Protein AF-A0A3M2AI98-F1 (afdb_monomer_lite)

Sequence (178 aa):
MSGEGPGRIRIEGLLEGPTASFSPAADRLAEALVRAGAPADCLVCRLEGGRAAIEPAPGLFPREQFAADPAEALALALTLLLEEEGAGAPSEWFSTLRVTAWEEDRRRESLLQLSRDGIRVVARESPWSPPPPERRSLLRRYGLIALLLAVGGGAWLFQHRQEVRDLWRAVRAWWAGD

Structure (mmCIF, N/CA/C/O backbone):
data_AF-A0A3M2AI98-F1
#
_entry.id   AF-A0A3M2AI98-F1
#
loop_
_atom_site.group_PDB
_atom_site.id
_atom_site.type_symbol
_atom_site.label_atom_id
_atom_site.label_alt_id
_atom_site.label_comp_id
_atom_site.label_asym_id
_atom_site.label_entity_id
_atom_site.label_seq_id
_atom_site.pdbx_PDB_ins_code
_atom_site.Cartn_x
_atom_site.Cartn_y
_atom_site.Cartn_z
_atom_site.occupancy
_atom_site.B_iso_or_equiv
_atom_site.auth_seq_id
_atom_site.auth_comp_id
_atom_site.auth_asym_id
_atom_site.auth_atom_id
_atom_site.pdbx_PDB_model_num
ATOM 1 N N . MET A 1 1 ? 9.907 14.534 -7.125 1.00 45.69 1 MET A N 1
ATOM 2 C CA . MET A 1 1 ? 10.280 13.301 -7.849 1.00 45.69 1 MET A CA 1
ATOM 3 C C . MET A 1 1 ? 9.110 12.346 -7.714 1.00 45.69 1 MET A C 1
ATOM 5 O O . MET A 1 1 ? 8.893 11.852 -6.616 1.00 45.69 1 MET A O 1
ATOM 9 N N . SER A 1 2 ? 8.291 12.159 -8.750 1.00 53.25 2 SER A N 1
ATOM 10 C CA . SER A 1 2 ? 7.242 11.135 -8.703 1.00 53.25 2 SER A CA 1
ATOM 11 C C . SER A 1 2 ? 7.916 9.790 -8.962 1.00 53.25 2 SER A C 1
ATOM 13 O O . SER A 1 2 ? 8.173 9.444 -10.109 1.00 53.25 2 SER A O 1
ATOM 15 N N . GLY A 1 3 ? 8.247 9.032 -7.914 1.00 61.88 3 GLY A N 1
ATOM 16 C CA . GLY A 1 3 ? 8.763 7.659 -8.058 1.00 61.88 3 GLY A CA 1
ATOM 17 C C . GLY A 1 3 ? 7.709 6.654 -8.563 1.00 61.88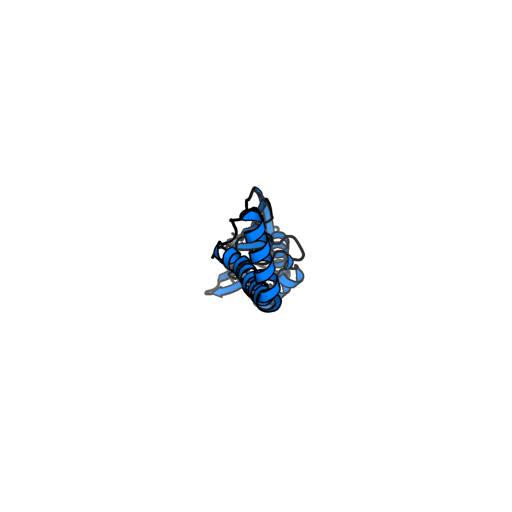 3 GLY A C 1
ATOM 18 O O . GLY A 1 3 ? 7.834 5.457 -8.332 1.00 61.88 3 GLY A O 1
ATOM 19 N N . GLU A 1 4 ? 6.648 7.149 -9.198 1.00 76.62 4 GLU A N 1
ATOM 20 C CA . GLU A 1 4 ? 5.562 6.372 -9.788 1.00 76.62 4 GLU A CA 1
ATOM 21 C C . GLU A 1 4 ? 6.108 5.606 -10.987 1.00 76.62 4 GLU A C 1
ATOM 23 O O . GLU A 1 4 ? 6.682 6.192 -11.906 1.00 76.62 4 GLU A O 1
ATOM 28 N N . GLY A 1 5 ? 5.955 4.288 -10.967 1.00 81.31 5 GLY A N 1
ATOM 29 C CA . GLY A 1 5 ? 6.440 3.414 -12.021 1.00 81.31 5 GLY A CA 1
ATOM 30 C C . GLY A 1 5 ? 5.962 1.979 -11.816 1.00 81.31 5 GLY A C 1
ATOM 31 O O . GLY A 1 5 ? 5.448 1.664 -10.742 1.00 81.31 5 GLY A O 1
ATOM 32 N N . PRO A 1 6 ? 6.123 1.113 -12.827 1.00 87.38 6 PRO A N 1
ATOM 33 C CA . PRO A 1 6 ? 5.717 -0.284 -12.735 1.00 87.38 6 PRO A CA 1
ATOM 34 C C . PRO A 1 6 ? 6.346 -0.982 -11.524 1.00 87.38 6 PRO A C 1
ATOM 36 O O . PRO A 1 6 ? 7.509 -0.739 -11.189 1.00 87.38 6 PRO A O 1
ATOM 39 N N . GLY A 1 7 ? 5.567 -1.832 -10.856 1.00 90.88 7 GLY A N 1
ATOM 40 C CA . GLY A 1 7 ? 5.992 -2.559 -9.659 1.00 90.88 7 GLY A CA 1
ATOM 41 C C . GLY A 1 7 ? 6.083 -1.689 -8.405 1.00 90.88 7 GLY A C 1
ATOM 42 O O . GLY A 1 7 ? 6.691 -2.103 -7.420 1.00 90.88 7 GLY A O 1
ATOM 43 N N . ARG A 1 8 ? 5.509 -0.480 -8.415 1.00 93.75 8 ARG A N 1
ATOM 44 C CA . ARG A 1 8 ? 5.467 0.402 -7.243 1.00 93.75 8 ARG A CA 1
ATOM 45 C C . ARG A 1 8 ? 4.096 0.397 -6.599 1.00 93.75 8 ARG A C 1
ATOM 47 O O . ARG A 1 8 ? 3.075 0.367 -7.283 1.00 93.75 8 ARG A O 1
ATOM 54 N N . ILE A 1 9 ? 4.109 0.485 -5.278 1.00 94.38 9 ILE A N 1
ATOM 55 C CA . ILE A 1 9 ? 2.944 0.605 -4.416 1.00 94.38 9 ILE A CA 1
ATOM 56 C C . ILE A 1 9 ? 3.037 1.927 -3.667 1.00 94.38 9 ILE A C 1
ATOM 58 O O . ILE A 1 9 ? 4.081 2.261 -3.102 1.00 94.38 9 ILE A O 1
ATOM 62 N N . ARG A 1 10 ? 1.936 2.671 -3.638 1.00 94.69 10 ARG A N 1
ATOM 63 C CA . ARG A 1 10 ? 1.756 3.821 -2.756 1.00 94.69 10 ARG A CA 1
ATOM 64 C C . ARG A 1 10 ? 0.588 3.567 -1.829 1.00 94.69 10 ARG A C 1
ATOM 66 O O . ARG A 1 10 ? -0.463 3.115 -2.275 1.00 94.69 10 ARG A O 1
ATOM 73 N N . ILE A 1 11 ? 0.781 3.916 -0.568 1.00 94.19 11 ILE A N 1
ATOM 74 C CA . ILE A 1 11 ? -0.253 3.880 0.455 1.00 94.19 11 ILE A CA 1
ATOM 75 C C . ILE A 1 11 ? -0.492 5.327 0.887 1.00 94.19 11 ILE A C 1
ATOM 77 O O . ILE A 1 11 ? 0.454 6.066 1.148 1.00 94.19 11 ILE A O 1
ATOM 81 N N . GLU A 1 12 ? -1.748 5.746 0.891 1.00 93.31 12 GLU A N 1
ATOM 82 C CA . GLU A 1 12 ? -2.194 7.098 1.228 1.00 93.31 12 GLU A CA 1
ATOM 83 C C . GLU A 1 12 ? -3.424 7.029 2.131 1.00 93.31 12 GLU A C 1
ATOM 85 O O . GLU A 1 12 ? -4.117 6.015 2.175 1.00 93.31 12 GLU A O 1
ATOM 90 N N . GLY A 1 13 ? -3.729 8.132 2.808 1.00 90.69 13 GLY A N 1
ATOM 91 C CA . GLY A 1 13 ? -4.873 8.231 3.710 1.00 90.69 13 GLY A CA 1
ATOM 92 C C . GLY A 1 13 ? -4.475 8.006 5.160 1.00 90.69 13 GLY A C 1
ATOM 93 O O . GLY A 1 13 ? -3.297 8.057 5.504 1.00 90.69 13 GLY A O 1
ATOM 94 N N . LEU A 1 14 ? -5.475 7.803 6.010 1.00 88.44 14 LEU A N 1
ATOM 95 C CA . LEU A 1 14 ? -5.282 7.571 7.435 1.00 88.44 14 LEU A CA 1
ATOM 96 C C . LEU A 1 14 ? -6.446 6.751 7.997 1.00 88.44 14 LEU A C 1
ATOM 98 O O . LEU A 1 14 ? -7.557 6.779 7.445 1.00 88.44 14 LEU A O 1
ATOM 102 N N . LEU A 1 15 ? -6.185 6.053 9.101 1.00 85.75 15 LEU A N 1
ATOM 103 C CA . LEU A 1 15 ? -7.210 5.494 9.982 1.00 85.75 15 LEU A CA 1
ATOM 104 C C . LEU A 1 15 ? -7.140 6.199 11.327 1.00 85.75 15 LEU A C 1
ATOM 106 O O . LEU A 1 15 ? -6.083 6.197 11.944 1.00 85.75 15 LEU A O 1
ATOM 110 N N . GLU A 1 16 ? -8.249 6.769 11.782 1.00 86.06 16 GLU A N 1
ATOM 111 C CA . GLU A 1 16 ? -8.308 7.500 13.048 1.00 86.06 16 GLU A CA 1
ATOM 112 C C . GLU A 1 16 ? -9.475 7.022 13.896 1.00 86.06 16 GLU A C 1
ATOM 114 O O . GLU A 1 16 ? -10.589 6.845 13.399 1.00 86.06 16 GLU A O 1
ATOM 119 N N . GLY A 1 17 ? -9.227 6.881 15.193 1.00 83.44 17 GLY A N 1
ATOM 120 C CA . GLY A 1 17 ? -10.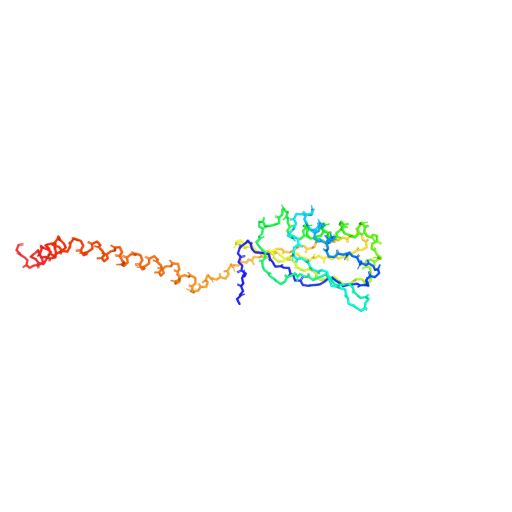244 6.546 16.177 1.00 83.44 17 GLY A CA 1
ATOM 121 C C . GLY A 1 17 ? -9.802 6.895 17.600 1.00 83.44 17 GLY A C 1
ATOM 122 O O . GLY A 1 17 ? -8.693 7.397 17.812 1.00 83.44 17 GLY A O 1
ATOM 123 N N . PRO A 1 18 ? -10.659 6.659 18.603 1.00 81.69 18 PRO A N 1
ATOM 124 C CA . PRO A 1 18 ? -10.283 6.810 20.006 1.00 81.69 18 PRO A CA 1
ATOM 125 C C . PRO A 1 18 ? -9.175 5.819 20.387 1.00 81.69 18 PRO A C 1
ATOM 127 O O . PRO A 1 18 ? -9.270 4.638 20.060 1.00 81.69 18 PRO A O 1
ATOM 130 N N . THR A 1 19 ? -8.162 6.250 21.147 1.00 79.88 19 THR A N 1
ATOM 131 C CA . THR A 1 19 ? -7.071 5.358 21.601 1.00 79.88 19 THR A CA 1
ATOM 132 C C . THR A 1 19 ? -7.585 4.181 22.429 1.00 79.88 19 THR A C 1
ATOM 134 O O . THR A 1 19 ? -7.035 3.090 22.361 1.00 79.88 19 THR A O 1
ATOM 137 N N . ALA A 1 20 ? -8.670 4.370 23.187 1.00 76.50 20 ALA A N 1
ATOM 138 C CA . ALA A 1 20 ? -9.293 3.293 23.959 1.00 76.50 20 ALA A CA 1
ATOM 139 C C . ALA A 1 20 ? -9.861 2.170 23.072 1.00 76.50 20 ALA A C 1
ATOM 141 O O . ALA A 1 20 ? -9.960 1.030 23.511 1.00 76.50 20 ALA A O 1
ATOM 142 N N . SER A 1 21 ? -10.216 2.497 21.829 1.00 69.94 21 SER A N 1
ATOM 143 C CA . SER A 1 21 ? -10.713 1.548 20.833 1.00 69.94 21 SER A CA 1
ATOM 144 C C . SER A 1 21 ? -9.576 0.893 20.053 1.00 69.94 21 SER A C 1
ATOM 146 O O . SER A 1 21 ? -9.831 -0.045 19.306 1.00 69.94 21 SER A O 1
ATOM 148 N N . PHE A 1 22 ? -8.348 1.407 20.183 1.00 69.62 22 PHE A N 1
ATOM 149 C CA . PHE A 1 22 ? -7.186 0.967 19.426 1.00 69.62 22 PHE A CA 1
ATOM 150 C C . PHE A 1 22 ? -5.887 1.447 20.064 1.00 69.62 22 PHE A C 1
ATOM 152 O O . PHE A 1 22 ? -5.435 2.573 19.838 1.00 69.62 22 PHE A O 1
ATOM 159 N N . SER A 1 23 ? -5.264 0.580 20.856 1.00 62.91 23 SER A N 1
ATOM 160 C CA . SER A 1 23 ? -3.931 0.842 21.388 1.00 62.91 23 SER A CA 1
ATOM 161 C C . SER A 1 23 ? -3.008 -0.349 21.170 1.00 62.91 23 SER A C 1
ATOM 163 O O . SER A 1 23 ? -2.601 -0.999 22.127 1.00 62.91 23 SER A O 1
ATOM 165 N N . PRO A 1 24 ? -2.610 -0.636 19.924 1.00 64.94 24 PRO A N 1
ATOM 166 C CA . PRO A 1 24 ? -1.439 -1.459 19.741 1.00 64.94 24 PRO A CA 1
ATOM 167 C C . PRO A 1 24 ? -0.189 -0.622 20.032 1.00 64.94 24 PRO A C 1
ATOM 169 O O . PRO A 1 24 ? -0.023 0.493 19.523 1.00 64.94 24 PRO A O 1
ATOM 172 N N . ALA A 1 25 ? 0.731 -1.182 20.818 1.00 68.94 25 ALA A N 1
ATOM 173 C CA . ALA A 1 25 ? 2.126 -0.758 20.775 1.00 68.94 25 ALA A CA 1
ATOM 174 C C . ALA A 1 25 ? 2.634 -0.882 19.323 1.00 68.94 25 ALA A C 1
ATOM 176 O O . ALA A 1 25 ? 2.246 -1.815 18.618 1.00 68.94 25 ALA A O 1
ATOM 177 N N . ALA A 1 26 ? 3.494 0.033 18.862 1.00 74.81 26 ALA A N 1
ATOM 178 C CA . ALA A 1 26 ? 3.998 0.045 17.479 1.00 74.81 26 ALA A CA 1
ATOM 179 C C . ALA A 1 26 ? 4.560 -1.320 17.024 1.00 74.81 26 ALA A C 1
ATOM 181 O O . ALA A 1 26 ? 4.385 -1.713 15.871 1.00 74.81 26 ALA A O 1
ATOM 182 N N . ASP A 1 27 ? 5.139 -2.076 17.958 1.00 83.19 27 ASP A N 1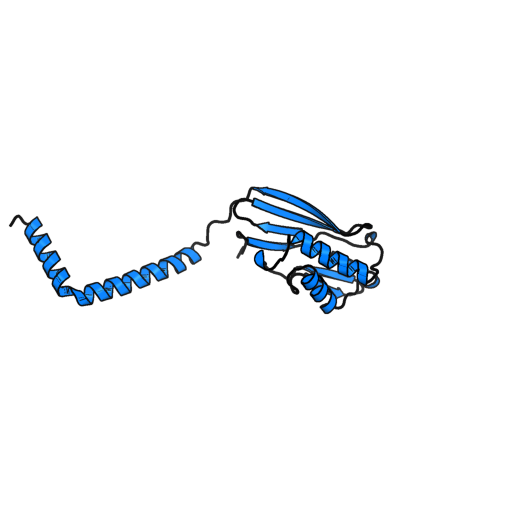
ATOM 183 C CA . ASP A 1 27 ? 5.679 -3.417 17.733 1.00 83.19 27 ASP A CA 1
ATOM 184 C C . ASP A 1 27 ? 4.612 -4.434 17.293 1.00 83.19 27 ASP A C 1
ATOM 186 O O . ASP A 1 27 ? 4.889 -5.293 16.460 1.00 83.19 27 ASP A O 1
ATOM 190 N N . ARG A 1 28 ? 3.372 -4.319 17.790 1.00 87.94 28 ARG A N 1
ATOM 191 C CA . ARG A 1 28 ? 2.259 -5.214 17.424 1.00 87.94 28 ARG A CA 1
ATOM 192 C C . ARG A 1 28 ? 1.761 -4.969 16.011 1.00 87.94 28 ARG A C 1
ATOM 194 O O . ARG A 1 28 ? 1.479 -5.919 15.288 1.00 87.94 28 ARG A O 1
ATOM 201 N N . LEU A 1 29 ? 1.689 -3.702 15.599 1.00 88.88 29 LEU A N 1
ATOM 202 C CA . LEU A 1 29 ? 1.348 -3.358 14.219 1.00 88.88 29 LEU A CA 1
ATOM 203 C C . LEU A 1 29 ? 2.412 -3.904 13.259 1.00 88.88 29 LEU A C 1
ATOM 205 O O . LEU A 1 29 ? 2.068 -4.534 12.261 1.00 88.88 29 LEU A O 1
ATOM 209 N N . ALA A 1 30 ? 3.693 -3.719 13.588 1.00 91.38 30 ALA A N 1
ATOM 210 C CA . ALA A 1 30 ? 4.797 -4.270 12.810 1.00 91.38 30 ALA A CA 1
ATOM 211 C C . ALA A 1 30 ? 4.730 -5.808 12.729 1.00 91.38 30 ALA A C 1
ATOM 213 O O . ALA A 1 30 ? 4.866 -6.377 11.646 1.00 91.38 30 ALA A O 1
ATOM 214 N N . GLU A 1 31 ? 4.458 -6.487 13.847 1.00 92.62 31 GLU A N 1
ATOM 215 C CA . GLU A 1 31 ? 4.284 -7.944 13.904 1.00 92.62 31 GLU A CA 1
ATOM 216 C C . GLU A 1 31 ? 3.106 -8.421 13.033 1.00 92.62 31 GLU A C 1
ATOM 218 O O . GLU A 1 31 ? 3.254 -9.364 12.250 1.00 92.62 31 GLU A O 1
ATOM 223 N N . ALA A 1 32 ? 1.955 -7.748 13.112 1.00 92.31 32 ALA A N 1
ATOM 224 C CA . ALA A 1 32 ? 0.773 -8.068 12.314 1.00 92.31 32 ALA A CA 1
ATOM 225 C C . ALA A 1 32 ? 1.017 -7.871 10.808 1.00 92.31 32 ALA A C 1
ATOM 227 O O . ALA A 1 32 ? 0.613 -8.715 10.005 1.00 92.31 32 ALA A O 1
ATOM 228 N N . LEU A 1 33 ? 1.731 -6.807 10.421 1.00 94.06 33 LEU A N 1
ATOM 229 C CA . LEU A 1 33 ? 2.139 -6.562 9.034 1.00 94.06 33 LEU A CA 1
ATOM 230 C C . LEU A 1 33 ? 3.022 -7.692 8.507 1.00 94.06 33 LEU A C 1
ATOM 232 O O . LEU A 1 33 ? 2.732 -8.252 7.452 1.00 94.06 33 LEU A O 1
ATOM 236 N N . VAL A 1 34 ? 4.045 -8.086 9.268 1.00 95.19 34 VAL A N 1
ATOM 237 C CA . VAL A 1 34 ? 4.941 -9.190 8.894 1.00 95.19 34 VAL A CA 1
ATOM 238 C C . VAL A 1 34 ? 4.162 -10.496 8.740 1.00 95.19 34 VAL A C 1
ATOM 240 O O . VAL A 1 34 ? 4.338 -11.202 7.747 1.00 95.19 34 VAL A O 1
ATOM 243 N N . ARG A 1 35 ? 3.256 -10.803 9.678 1.00 95.00 35 ARG A N 1
ATOM 244 C CA . ARG A 1 35 ? 2.395 -11.998 9.622 1.00 95.00 35 ARG A CA 1
ATOM 245 C C . ARG A 1 35 ? 1.467 -12.001 8.409 1.00 95.00 35 ARG A C 1
ATOM 247 O O . ARG A 1 35 ? 1.240 -13.058 7.828 1.00 95.00 35 ARG A O 1
ATOM 254 N N . ALA A 1 36 ? 0.960 -10.837 8.016 1.00 94.88 36 ALA A N 1
ATOM 255 C CA . ALA A 1 36 ? 0.132 -10.675 6.826 1.00 94.88 36 ALA A CA 1
ATOM 256 C C . ALA A 1 36 ? 0.943 -10.595 5.518 1.00 94.88 36 ALA A C 1
ATOM 258 O O . ALA A 1 36 ? 0.365 -10.503 4.434 1.00 94.88 36 ALA A O 1
ATOM 259 N N . GLY A 1 37 ? 2.277 -10.630 5.602 1.00 95.06 37 GLY A N 1
ATOM 260 C CA . GLY A 1 37 ? 3.164 -10.558 4.448 1.00 95.06 37 GLY A CA 1
ATOM 261 C C . GLY A 1 37 ? 3.293 -9.156 3.850 1.00 95.06 37 GLY A C 1
ATOM 262 O O . GLY A 1 37 ? 3.482 -9.035 2.642 1.00 95.06 37 GLY A O 1
ATOM 263 N N . ALA A 1 38 ? 3.175 -8.109 4.665 1.00 94.50 38 ALA A N 1
ATOM 264 C CA . ALA A 1 38 ? 3.472 -6.723 4.315 1.00 94.50 38 ALA A CA 1
ATOM 265 C C . ALA A 1 38 ? 4.781 -6.249 4.989 1.00 94.50 38 ALA A C 1
ATOM 267 O O . ALA A 1 38 ? 5.181 -6.800 6.019 1.00 94.50 38 ALA A O 1
ATOM 268 N N . PRO A 1 39 ? 5.459 -5.216 4.450 1.00 94.19 39 PRO A N 1
ATOM 269 C CA . PRO A 1 39 ? 6.619 -4.615 5.106 1.00 94.19 39 PRO A CA 1
ATOM 270 C C . PRO A 1 39 ? 6.253 -4.074 6.493 1.00 94.19 39 PRO A C 1
ATOM 272 O O . PRO A 1 39 ? 5.245 -3.386 6.642 1.00 94.19 39 PRO A O 1
ATOM 275 N N . ALA A 1 40 ? 7.081 -4.347 7.501 1.00 92.19 40 ALA A N 1
ATOM 276 C CA . ALA A 1 40 ? 6.816 -3.965 8.892 1.00 92.19 40 ALA A CA 1
ATOM 277 C C . ALA A 1 40 ? 6.674 -2.447 9.107 1.00 92.19 40 ALA A C 1
ATOM 279 O O . ALA A 1 40 ? 6.028 -2.008 10.052 1.00 92.19 40 ALA A O 1
ATOM 280 N N . ASP A 1 41 ? 7.293 -1.651 8.239 1.00 91.06 41 ASP A N 1
ATOM 281 C CA . ASP A 1 41 ? 7.388 -0.197 8.318 1.00 91.06 41 ASP A CA 1
ATOM 282 C C . ASP A 1 41 ? 6.403 0.529 7.392 1.00 91.06 41 ASP A C 1
ATOM 284 O O . ASP A 1 41 ? 6.433 1.754 7.317 1.00 91.06 41 ASP A O 1
ATOM 288 N N . CYS A 1 42 ? 5.526 -0.185 6.674 1.00 91.88 42 CYS A N 1
ATOM 289 C CA . CYS A 1 42 ? 4.647 0.458 5.694 1.00 91.88 42 CYS A CA 1
ATOM 290 C C . CYS A 1 42 ? 3.497 1.273 6.315 1.00 91.88 42 CYS A C 1
ATOM 292 O O . CYS A 1 42 ? 2.990 2.194 5.670 1.00 91.88 42 CYS A O 1
ATOM 294 N N . LEU A 1 43 ? 3.124 0.983 7.567 1.00 91.62 43 LEU A N 1
ATOM 295 C CA . LEU A 1 43 ? 2.177 1.754 8.375 1.00 91.62 43 LEU A CA 1
ATOM 296 C C . LEU A 1 43 ? 2.808 2.095 9.731 1.00 91.62 43 LEU A C 1
ATOM 298 O O . LEU A 1 43 ? 3.551 1.300 10.300 1.00 91.62 43 LEU A O 1
ATOM 302 N N . VAL A 1 44 ? 2.467 3.260 10.274 1.00 89.75 44 VAL A N 1
ATOM 303 C CA . VAL A 1 44 ? 2.944 3.755 11.568 1.00 89.75 44 VAL A CA 1
ATOM 304 C C . VAL A 1 44 ? 1.747 4.105 12.440 1.00 89.75 44 VAL A C 1
ATOM 306 O O . VAL A 1 44 ? 0.816 4.766 11.989 1.00 89.75 44 VAL A O 1
ATOM 309 N N . CYS A 1 45 ? 1.790 3.684 13.703 1.00 87.94 45 CYS A N 1
ATOM 310 C CA . CYS A 1 45 ? 0.806 4.068 14.709 1.00 87.94 45 CYS A CA 1
ATOM 311 C C . CYS A 1 45 ? 1.284 5.314 15.469 1.00 87.94 45 CYS A C 1
ATOM 313 O O . CYS A 1 45 ? 2.418 5.354 15.955 1.00 87.94 45 CYS A O 1
ATOM 315 N N . ARG A 1 46 ? 0.420 6.321 15.596 1.00 87.62 46 ARG A N 1
ATOM 316 C CA . ARG A 1 46 ? 0.631 7.525 16.406 1.00 87.62 46 ARG A CA 1
ATOM 317 C C . ARG A 1 46 ? -0.487 7.671 17.425 1.00 87.62 46 ARG A C 1
ATOM 319 O O . ARG A 1 46 ? -1.659 7.549 17.084 1.00 87.62 46 ARG A O 1
ATOM 326 N N . LEU A 1 47 ? -0.114 7.951 18.670 1.00 85.94 47 LEU A N 1
ATOM 327 C CA . LEU A 1 47 ? -1.046 8.170 19.773 1.00 85.94 47 LEU A CA 1
ATOM 328 C C . LEU A 1 47 ? -0.898 9.610 20.267 1.00 85.94 47 LEU A C 1
ATOM 330 O O . LEU A 1 47 ? 0.158 9.977 20.780 1.00 85.94 47 LEU A O 1
ATOM 334 N N . GLU A 1 48 ? -1.945 10.420 20.127 1.00 83.94 48 GLU A N 1
ATOM 335 C CA . GLU A 1 48 ? -1.937 11.823 20.551 1.00 83.94 48 GLU A CA 1
ATOM 336 C C . GLU A 1 48 ? -3.303 12.228 21.116 1.00 83.94 48 GLU A C 1
ATOM 338 O O . GLU A 1 48 ? -4.339 12.028 20.488 1.00 83.94 48 GLU A O 1
ATOM 343 N N . GLY A 1 49 ? -3.324 12.795 22.328 1.00 79.31 49 GLY A N 1
ATOM 344 C CA . GLY A 1 49 ? -4.528 13.424 22.888 1.00 79.31 49 GLY A CA 1
ATOM 345 C C . GLY A 1 49 ? -5.764 12.515 23.001 1.00 79.31 49 GLY A C 1
ATOM 346 O O . GLY A 1 49 ? -6.883 13.001 22.865 1.00 79.31 49 GLY A O 1
ATOM 347 N N . GLY A 1 50 ? -5.583 11.206 23.216 1.00 82.75 50 GLY A N 1
ATOM 348 C CA . GLY A 1 50 ? -6.684 10.232 23.274 1.00 82.75 50 GLY A CA 1
ATOM 349 C C . GLY A 1 50 ? -7.192 9.763 21.906 1.00 82.75 50 GLY A C 1
ATOM 350 O O . GLY A 1 50 ? -8.210 9.069 21.840 1.00 82.75 50 GLY A O 1
ATOM 351 N N . ARG A 1 51 ? -6.487 10.110 20.824 1.00 83.56 51 ARG A N 1
ATOM 352 C CA . ARG A 1 51 ? -6.688 9.563 19.482 1.00 83.56 51 ARG A CA 1
ATOM 353 C C . ARG A 1 51 ? -5.546 8.639 19.089 1.00 83.56 51 ARG A C 1
ATOM 355 O O . ARG A 1 51 ? -4.388 8.878 19.432 1.00 83.56 51 ARG A O 1
ATOM 362 N N . ALA A 1 52 ? -5.890 7.584 18.366 1.00 85.56 52 ALA A N 1
ATOM 363 C CA . ALA A 1 52 ? -4.946 6.739 17.662 1.00 85.56 52 ALA A CA 1
ATOM 364 C C . ALA A 1 52 ? -5.088 6.981 16.159 1.00 85.56 52 ALA A C 1
ATOM 366 O O . ALA A 1 52 ? -6.206 6.996 15.641 1.00 85.56 52 ALA A O 1
ATOM 367 N N . ALA A 1 53 ? -3.957 7.166 15.484 1.00 88.00 53 ALA A N 1
ATOM 368 C CA . ALA A 1 53 ? -3.867 7.326 14.043 1.00 88.00 53 ALA A CA 1
ATOM 369 C C . ALA A 1 53 ? -2.937 6.256 13.458 1.00 88.00 53 ALA A C 1
ATOM 371 O O . ALA A 1 53 ? -1.803 6.102 13.911 1.00 88.00 53 ALA A O 1
ATOM 372 N N . ILE A 1 54 ? -3.408 5.523 12.451 1.00 88.56 54 ILE A N 1
ATOM 373 C CA . ILE A 1 54 ? -2.575 4.657 11.613 1.00 88.56 54 ILE A CA 1
ATOM 374 C C . ILE A 1 54 ? -2.356 5.384 10.297 1.00 88.56 54 ILE A C 1
ATOM 376 O O . ILE A 1 54 ? -3.288 5.585 9.513 1.00 88.56 54 ILE A O 1
ATOM 380 N N . GLU A 1 55 ? -1.115 5.776 10.067 1.00 90.31 55 GLU A N 1
ATOM 381 C CA . GLU A 1 55 ? -0.701 6.543 8.902 1.00 90.31 55 GLU A CA 1
ATOM 382 C C . GLU A 1 55 ? 0.241 5.701 8.038 1.00 90.31 55 GLU A C 1
ATOM 384 O O . GLU A 1 55 ? 1.050 4.938 8.571 1.00 90.31 55 GLU A O 1
ATOM 389 N N . PRO A 1 56 ? 0.196 5.827 6.706 1.00 91.06 56 PRO A N 1
ATOM 390 C CA . PRO A 1 56 ? 1.221 5.251 5.857 1.00 91.06 56 PRO A CA 1
ATOM 391 C C . PRO A 1 56 ? 2.570 5.910 6.128 1.00 91.06 56 PRO A C 1
ATOM 393 O O . PRO A 1 56 ? 2.671 7.135 6.247 1.00 91.06 56 PRO A O 1
ATOM 396 N N . ALA A 1 57 ? 3.632 5.108 6.158 1.00 86.00 57 ALA A N 1
ATOM 397 C CA . ALA A 1 57 ? 4.970 5.671 6.123 1.00 86.00 57 ALA A CA 1
ATOM 398 C C . ALA A 1 57 ? 5.203 6.333 4.751 1.00 86.00 57 ALA A C 1
ATOM 400 O O . ALA A 1 57 ? 4.866 5.750 3.713 1.00 86.00 57 ALA A O 1
ATOM 401 N N . PRO A 1 58 ? 5.762 7.555 4.705 1.00 76.69 58 PRO A N 1
ATOM 402 C CA . PRO A 1 58 ? 5.962 8.263 3.449 1.00 76.69 58 PRO A CA 1
ATOM 403 C C . PRO A 1 58 ? 6.922 7.477 2.552 1.00 76.69 58 PRO A C 1
ATOM 405 O O . PRO A 1 58 ? 8.086 7.281 2.896 1.00 76.69 58 PRO A O 1
ATOM 408 N N . GLY A 1 59 ? 6.458 7.054 1.376 1.00 84.44 59 GLY A N 1
ATOM 409 C CA . GLY A 1 59 ? 7.313 6.309 0.461 1.00 84.44 59 GLY A CA 1
ATOM 410 C C . GLY A 1 59 ? 6.588 5.614 -0.682 1.00 84.44 59 GLY A C 1
ATOM 411 O O . GLY A 1 59 ? 5.373 5.701 -0.853 1.00 84.44 59 GLY A O 1
ATOM 412 N N . LEU A 1 60 ? 7.392 4.934 -1.494 1.00 91.12 60 LEU A N 1
ATOM 413 C CA . LEU A 1 60 ? 6.946 4.043 -2.555 1.00 91.12 60 LEU A CA 1
ATOM 414 C C . LEU A 1 60 ? 7.574 2.681 -2.319 1.00 91.12 60 LEU A C 1
ATOM 416 O O . LEU A 1 60 ? 8.800 2.548 -2.331 1.00 91.12 60 LEU A O 1
ATOM 420 N N . PHE A 1 61 ? 6.728 1.680 -2.145 1.00 92.94 61 PHE A N 1
ATOM 421 C CA . PHE A 1 61 ? 7.153 0.329 -1.827 1.00 92.94 61 PHE A CA 1
ATOM 422 C C . PHE A 1 61 ? 7.279 -0.488 -3.114 1.00 92.94 61 PHE A C 1
ATOM 424 O O . PHE A 1 61 ? 6.429 -0.375 -4.002 1.00 92.94 61 PHE A O 1
ATOM 431 N N . PRO A 1 62 ? 8.339 -1.285 -3.271 1.00 92.88 62 PRO A N 1
ATOM 432 C CA . PRO A 1 62 ? 8.383 -2.317 -4.293 1.00 92.88 62 PRO A CA 1
ATOM 433 C C . PRO A 1 62 ? 7.289 -3.372 -4.061 1.00 92.88 62 PRO A C 1
ATOM 435 O O . PRO A 1 62 ? 7.086 -3.831 -2.935 1.00 92.88 62 PRO A O 1
ATOM 438 N N . ARG A 1 63 ? 6.583 -3.769 -5.125 1.00 92.62 63 ARG A N 1
ATOM 439 C CA . ARG A 1 63 ? 5.506 -4.774 -5.078 1.00 92.62 63 ARG A CA 1
ATOM 440 C C . ARG A 1 63 ? 5.993 -6.109 -4.517 1.00 92.62 63 ARG A C 1
ATOM 442 O O . ARG A 1 63 ? 5.223 -6.783 -3.839 1.00 92.62 63 ARG A O 1
ATOM 449 N N . GLU A 1 64 ? 7.240 -6.481 -4.781 1.00 93.75 64 GLU A N 1
ATOM 450 C CA . GLU A 1 64 ? 7.870 -7.729 -4.341 1.00 93.75 64 GLU A CA 1
ATOM 451 C C . GLU A 1 64 ? 8.044 -7.845 -2.822 1.00 93.75 64 GLU A C 1
ATOM 453 O O . GLU A 1 64 ? 8.261 -8.943 -2.320 1.00 93.75 64 GLU A O 1
ATOM 458 N N . GLN A 1 65 ? 7.926 -6.741 -2.077 1.00 93.88 65 GLN A N 1
ATOM 459 C CA . GLN A 1 65 ? 7.965 -6.782 -0.614 1.00 93.88 65 GLN A CA 1
ATOM 460 C C . GLN A 1 65 ? 6.638 -7.245 0.008 1.00 93.88 65 GLN A C 1
ATOM 462 O O . GLN A 1 65 ? 6.590 -7.504 1.207 1.00 93.88 65 GLN A O 1
ATOM 467 N N . PHE A 1 66 ? 5.572 -7.348 -0.792 1.00 94.38 66 PHE A N 1
ATOM 468 C CA . PHE A 1 66 ? 4.275 -7.864 -0.362 1.00 94.38 66 PHE A CA 1
ATOM 469 C C . PHE A 1 66 ? 4.109 -9.312 -0.826 1.00 94.38 66 PHE A C 1
ATOM 471 O O . PHE A 1 66 ? 4.168 -9.598 -2.025 1.00 94.38 66 PHE A O 1
ATOM 478 N N . ALA A 1 67 ? 3.844 -10.223 0.108 1.00 91.25 67 ALA A N 1
ATOM 479 C CA . ALA A 1 67 ? 3.644 -11.643 -0.184 1.00 91.25 67 ALA A CA 1
ATOM 480 C C . ALA A 1 67 ? 2.350 -11.913 -0.973 1.00 91.25 67 ALA A C 1
ATOM 482 O O . ALA A 1 67 ? 2.288 -12.850 -1.766 1.00 91.25 67 ALA A O 1
ATOM 483 N N . ALA A 1 68 ? 1.330 -11.074 -0.777 1.00 89.75 68 ALA A N 1
ATOM 484 C CA . ALA A 1 68 ? 0.024 -11.152 -1.427 1.00 89.75 68 ALA A CA 1
ATOM 485 C C . ALA A 1 68 ? -0.318 -9.827 -2.126 1.00 89.75 68 ALA A C 1
ATOM 487 O O . ALA A 1 68 ? 0.557 -8.980 -2.332 1.00 89.75 68 ALA A O 1
ATOM 488 N N . ASP A 1 69 ? -1.572 -9.654 -2.549 1.00 93.25 69 ASP A N 1
ATOM 489 C CA . ASP 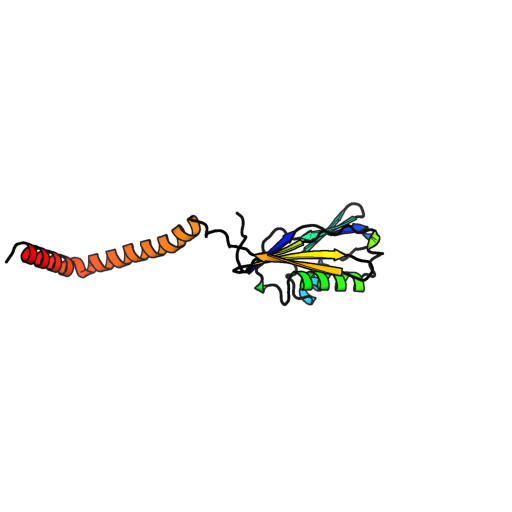A 1 69 ? -2.060 -8.344 -2.976 1.00 93.25 69 ASP A CA 1
ATOM 490 C C . ASP A 1 69 ? -1.832 -7.312 -1.850 1.00 93.25 69 ASP A C 1
ATOM 492 O O . ASP A 1 69 ? -2.177 -7.590 -0.700 1.00 93.25 69 ASP A O 1
ATOM 496 N N . PRO A 1 70 ? -1.241 -6.135 -2.130 1.00 94.25 70 PRO A N 1
ATOM 497 C CA . PRO A 1 70 ? -0.901 -5.178 -1.081 1.00 94.25 70 PRO A CA 1
ATOM 498 C C . PRO A 1 70 ? -2.105 -4.701 -0.266 1.00 94.25 70 PRO A C 1
ATOM 500 O O . PRO A 1 70 ? -1.981 -4.499 0.937 1.00 94.25 70 PRO A O 1
ATOM 503 N N . ALA A 1 71 ? -3.276 -4.533 -0.887 1.00 93.50 71 ALA A N 1
ATOM 504 C CA . ALA A 1 71 ? -4.465 -4.099 -0.164 1.00 93.50 71 ALA A CA 1
ATOM 505 C C . ALA A 1 71 ? -5.017 -5.214 0.728 1.00 93.50 71 ALA A C 1
ATOM 507 O O . ALA A 1 71 ? -5.440 -4.941 1.849 1.00 93.50 71 ALA A O 1
ATOM 508 N N . GLU A 1 72 ? -4.964 -6.461 0.259 1.00 93.31 72 GLU A N 1
ATOM 509 C CA . GLU A 1 72 ? -5.347 -7.635 1.050 1.00 93.31 72 GLU A CA 1
ATOM 510 C C . GLU A 1 72 ? -4.390 -7.868 2.222 1.00 93.31 72 GLU A C 1
ATOM 512 O O . GLU A 1 72 ? -4.849 -8.118 3.332 1.00 93.31 72 GLU A O 1
ATOM 517 N N . ALA A 1 73 ? -3.078 -7.720 2.015 1.00 94.19 73 ALA A N 1
ATOM 518 C CA . ALA A 1 73 ? -2.081 -7.856 3.075 1.00 94.19 73 ALA A CA 1
ATOM 519 C C . ALA A 1 73 ? -2.282 -6.804 4.179 1.00 94.19 73 ALA A C 1
ATOM 521 O O . ALA A 1 73 ? -2.272 -7.131 5.364 1.00 94.19 73 ALA A O 1
ATOM 522 N N . LEU A 1 74 ? -2.532 -5.544 3.807 1.00 93.06 74 LEU A N 1
ATOM 523 C CA . LEU A 1 74 ? -2.834 -4.491 4.780 1.00 93.06 74 LEU A CA 1
ATOM 524 C C . LEU A 1 74 ? -4.173 -4.726 5.486 1.00 93.06 74 LEU A C 1
ATOM 526 O O . LEU A 1 74 ? -4.259 -4.540 6.698 1.00 93.06 74 LEU A O 1
ATOM 530 N N . ALA A 1 75 ? -5.209 -5.153 4.758 1.00 91.50 75 ALA A N 1
ATOM 531 C CA . ALA A 1 75 ? -6.502 -5.472 5.355 1.00 91.50 75 ALA A CA 1
ATOM 532 C C . ALA A 1 75 ? -6.382 -6.625 6.359 1.00 91.50 75 ALA A C 1
ATOM 534 O O . ALA A 1 75 ? -6.897 -6.516 7.465 1.00 91.50 75 ALA A O 1
ATOM 535 N N . LEU A 1 76 ? -5.641 -7.681 6.016 1.00 92.06 76 LEU A N 1
ATOM 536 C CA . LEU A 1 76 ? -5.376 -8.806 6.906 1.00 92.06 76 LEU A CA 1
ATOM 537 C C . LEU A 1 76 ? -4.589 -8.374 8.147 1.00 92.06 76 LEU A C 1
ATOM 539 O O . LEU A 1 76 ? -4.978 -8.736 9.253 1.00 92.06 76 LEU A O 1
ATOM 543 N N . ALA A 1 77 ? -3.523 -7.584 7.989 1.00 91.56 77 ALA A N 1
ATOM 544 C CA . ALA A 1 77 ? -2.741 -7.081 9.120 1.00 91.56 77 ALA A CA 1
ATOM 545 C C . ALA A 1 77 ? -3.619 -6.304 10.108 1.00 91.56 77 ALA A C 1
ATOM 547 O O . ALA A 1 77 ? -3.565 -6.531 11.314 1.00 91.56 77 ALA A O 1
ATOM 548 N N . LEU A 1 78 ? -4.463 -5.413 9.586 1.00 88.00 78 LEU A N 1
ATOM 549 C CA . LEU A 1 78 ? -5.382 -4.626 10.395 1.00 88.00 78 LEU A CA 1
ATOM 550 C C . LEU A 1 78 ? -6.487 -5.497 11.019 1.00 88.00 78 LEU A C 1
ATOM 552 O O . LEU A 1 78 ? -6.847 -5.266 12.166 1.00 88.00 78 LEU A O 1
ATOM 556 N N . THR A 1 79 ? -6.997 -6.517 10.322 1.00 87.38 79 THR A N 1
ATOM 557 C CA . THR A 1 79 ? -7.964 -7.472 10.890 1.00 87.38 79 THR A CA 1
ATOM 558 C C . THR A 1 79 ? -7.360 -8.266 12.043 1.00 87.38 79 THR A C 1
ATOM 560 O O . THR A 1 79 ? -7.963 -8.294 13.110 1.00 87.38 79 THR A O 1
ATOM 563 N N . LEU A 1 80 ? -6.163 -8.840 11.870 1.00 87.19 80 LEU A N 1
ATOM 564 C CA . LEU A 1 80 ? -5.454 -9.566 12.934 1.00 87.19 80 LEU A CA 1
ATOM 565 C C . LEU A 1 80 ? -5.282 -8.690 14.178 1.00 87.19 80 LEU A C 1
ATOM 567 O O . LEU A 1 80 ? -5.531 -9.123 15.298 1.00 87.19 80 LEU A O 1
ATOM 571 N N . LEU A 1 81 ? -4.916 -7.428 13.962 1.00 83.25 81 LEU A N 1
ATOM 572 C CA . LEU A 1 81 ? -4.727 -6.454 15.026 1.00 83.25 81 LEU A CA 1
ATOM 573 C C . LEU A 1 81 ? -6.035 -6.117 15.760 1.00 83.25 81 LEU A C 1
ATOM 575 O O . LEU A 1 81 ? -6.042 -6.005 16.981 1.00 83.25 81 LEU A O 1
ATOM 579 N N . LEU A 1 82 ? -7.145 -5.963 15.031 1.00 78.06 82 LEU A N 1
ATOM 580 C CA . LEU A 1 82 ? -8.460 -5.676 15.617 1.00 78.06 82 LEU A CA 1
ATOM 581 C C . LEU A 1 82 ? -9.038 -6.880 16.379 1.00 78.06 82 LEU A C 1
ATOM 583 O O . LEU A 1 82 ? -9.677 -6.687 17.413 1.00 78.06 82 LEU A O 1
ATOM 587 N N . GLU A 1 83 ? -8.821 -8.101 15.881 1.00 79.81 83 GLU A N 1
ATOM 588 C CA . GLU A 1 83 ? -9.265 -9.343 16.525 1.00 79.81 83 GLU A CA 1
ATOM 589 C C . GLU A 1 83 ? -8.526 -9.604 17.843 1.00 79.81 83 GLU A C 1
ATOM 591 O O . GLU A 1 83 ? -9.150 -10.000 18.828 1.00 79.81 83 GLU A O 1
ATOM 596 N N . GLU A 1 84 ? -7.214 -9.358 17.881 1.00 77.38 84 GLU A N 1
ATOM 597 C CA . GLU A 1 84 ? -6.374 -9.613 19.058 1.00 77.38 84 GLU A CA 1
ATOM 598 C C . GLU A 1 84 ? -6.581 -8.575 20.178 1.00 77.38 84 GLU A C 1
ATOM 600 O O . GLU A 1 84 ? -6.508 -8.922 21.356 1.00 77.38 84 GLU A O 1
ATOM 605 N N . GLU A 1 85 ? -6.893 -7.322 19.831 1.00 69.25 85 GLU A N 1
ATOM 606 C CA . GLU A 1 85 ? -7.043 -6.214 20.791 1.00 69.25 85 GLU A CA 1
ATOM 607 C C . GLU A 1 85 ? -8.498 -5.980 21.246 1.00 69.25 85 GLU A C 1
ATOM 609 O O . GLU A 1 85 ? -8.757 -5.120 22.087 1.00 69.25 85 GLU A O 1
ATOM 614 N N . GLY A 1 86 ? -9.476 -6.722 20.706 1.00 59.03 86 GLY A N 1
ATOM 615 C CA . GLY A 1 86 ? -10.893 -6.550 21.060 1.00 59.03 86 GLY A CA 1
ATOM 616 C C . GLY A 1 86 ? -11.406 -5.128 20.799 1.00 59.03 86 GLY A C 1
ATOM 617 O O . GLY A 1 86 ? -12.234 -4.614 21.554 1.00 59.03 86 GLY A O 1
ATOM 618 N N . ALA A 1 87 ? -10.863 -4.486 19.759 1.00 56.31 87 ALA A N 1
ATOM 619 C CA . ALA A 1 87 ? -11.061 -3.082 19.435 1.00 56.31 87 ALA A CA 1
ATOM 620 C C . ALA A 1 87 ? -12.549 -2.690 19.440 1.00 56.31 87 ALA A C 1
ATOM 622 O O . ALA A 1 87 ? -13.401 -3.370 18.861 1.00 56.31 87 ALA A O 1
ATOM 623 N N . GLY A 1 88 ? -12.855 -1.574 20.109 1.00 53.88 88 GLY A N 1
ATOM 624 C CA . GLY A 1 88 ? -14.207 -1.027 20.222 1.00 53.88 88 GLY A CA 1
ATOM 625 C C . GLY A 1 88 ? -14.892 -0.822 18.864 1.00 53.88 88 GLY A C 1
ATOM 626 O O . GLY A 1 88 ? -14.250 -0.780 17.815 1.00 53.88 88 GLY A O 1
ATOM 627 N N . ALA A 1 89 ? -16.223 -0.685 18.886 1.00 53.78 89 ALA A N 1
ATOM 628 C CA . ALA A 1 89 ? -17.064 -0.682 17.690 1.00 53.78 89 ALA A CA 1
ATOM 629 C C . ALA A 1 89 ? -16.513 0.232 16.558 1.00 53.78 89 ALA A C 1
ATOM 631 O O . ALA A 1 89 ? -16.380 1.442 16.764 1.00 53.78 89 ALA A O 1
ATOM 632 N N . PRO A 1 90 ? -16.298 -0.292 15.330 1.00 61.31 90 PRO A N 1
ATOM 633 C CA . PRO A 1 90 ? -15.742 0.450 14.185 1.00 61.31 90 PRO A CA 1
ATOM 634 C C . PRO A 1 90 ? -16.525 1.698 13.746 1.00 61.31 90 PRO A C 1
ATOM 636 O O . PRO A 1 90 ? -16.088 2.426 12.865 1.00 61.31 90 PRO A O 1
ATOM 639 N N . SER A 1 91 ? -17.704 1.957 14.321 1.00 61.50 91 SER A N 1
ATOM 640 C CA . SER A 1 91 ? -18.532 3.122 13.991 1.00 61.50 91 SER A CA 1
ATOM 641 C C . SER A 1 91 ? -17.972 4.462 14.472 1.00 61.50 91 SER A C 1
ATOM 643 O O . SER A 1 91 ? -18.431 5.491 13.991 1.00 61.50 91 SER A O 1
ATOM 645 N N . GLU A 1 92 ? -17.015 4.466 15.401 1.00 68.44 92 GLU A N 1
ATOM 646 C CA . GLU A 1 92 ? -16.352 5.698 15.871 1.00 68.44 92 GLU A CA 1
ATOM 647 C C . GLU A 1 92 ? -15.085 6.040 15.076 1.00 68.44 92 GLU A C 1
ATOM 649 O O . GLU A 1 92 ? -14.410 7.027 15.366 1.00 68.44 92 GLU A O 1
ATOM 654 N N . TRP A 1 93 ? -14.764 5.226 14.071 1.00 72.62 93 TRP A N 1
ATOM 655 C CA . TRP A 1 93 ? -13.549 5.350 13.287 1.00 72.62 93 TRP A CA 1
ATOM 656 C C . TRP A 1 93 ? -13.777 6.047 11.951 1.00 72.62 93 TRP A C 1
ATOM 658 O O . TRP A 1 93 ? -14.785 5.845 11.271 1.00 72.62 93 TRP A O 1
ATOM 668 N N . PHE A 1 94 ? -12.773 6.811 11.536 1.00 75.25 94 PHE A N 1
ATOM 669 C CA . PHE A 1 94 ? -12.650 7.356 10.192 1.00 75.25 94 PHE A CA 1
ATOM 670 C C . PHE A 1 94 ? -11.635 6.530 9.388 1.00 75.25 94 PHE A C 1
ATOM 672 O O . PHE A 1 94 ? -10.547 6.242 9.884 1.00 75.25 94 PHE A O 1
ATOM 679 N N . SER A 1 95 ? -11.978 6.141 8.151 1.00 76.56 95 SER A N 1
ATOM 680 C CA . SER A 1 95 ? -11.158 5.240 7.325 1.00 76.56 95 SER A CA 1
ATOM 681 C C . SER A 1 95 ? -11.088 5.689 5.872 1.00 76.56 95 SER A C 1
ATOM 683 O O . SER A 1 95 ? -12.105 5.691 5.178 1.00 76.56 95 SER A O 1
ATOM 685 N N . THR A 1 96 ? -9.886 6.018 5.389 1.00 82.62 96 THR A N 1
ATOM 686 C CA . THR A 1 96 ? -9.652 6.386 3.976 1.00 82.62 96 THR A CA 1
ATOM 687 C C . THR A 1 96 ? -8.381 5.784 3.371 1.00 82.62 96 THR A C 1
ATOM 689 O O . THR A 1 96 ? -7.888 6.296 2.366 1.00 82.62 96 THR A O 1
ATOM 692 N N . LEU A 1 97 ? -7.834 4.704 3.945 1.00 90.50 97 LEU A N 1
ATOM 693 C CA . LEU A 1 97 ? -6.614 4.098 3.407 1.00 90.50 97 LEU A CA 1
ATOM 694 C C . LEU A 1 97 ? -6.802 3.672 1.948 1.00 90.50 97 LEU A C 1
ATOM 696 O O . LEU A 1 97 ? -7.652 2.844 1.617 1.00 90.50 97 LEU A O 1
ATOM 700 N N . ARG A 1 98 ? -5.971 4.244 1.082 1.00 93.44 98 ARG A N 1
ATOM 701 C CA . ARG A 1 98 ? -5.902 3.967 -0.344 1.00 93.44 98 ARG A CA 1
ATOM 702 C C . ARG A 1 98 ? -4.569 3.325 -0.666 1.00 93.44 98 ARG A C 1
ATOM 704 O O . ARG A 1 98 ? -3.515 3.862 -0.342 1.00 93.44 98 ARG A O 1
ATOM 711 N N . VAL A 1 99 ? -4.626 2.222 -1.391 1.00 94.06 99 VAL A N 1
ATOM 712 C CA . VAL A 1 99 ? -3.466 1.506 -1.904 1.00 94.06 99 VAL A CA 1
ATOM 713 C C . VAL A 1 99 ? -3.499 1.599 -3.418 1.00 94.06 99 VAL A C 1
ATOM 715 O O . VAL A 1 99 ? -4.443 1.140 -4.052 1.00 94.06 99 VAL A O 1
ATOM 718 N N . THR A 1 100 ? -2.483 2.220 -4.002 1.00 94.50 100 THR A N 1
ATOM 719 C CA . THR A 1 100 ? -2.331 2.323 -5.453 1.00 94.50 100 THR A CA 1
ATOM 720 C C . THR A 1 100 ? -1.169 1.450 -5.886 1.00 94.50 100 THR A C 1
ATOM 722 O O . THR A 1 100 ? -0.032 1.695 -5.485 1.00 94.50 100 THR A O 1
ATOM 725 N N . ALA A 1 101 ? -1.456 0.447 -6.709 1.00 93.75 101 ALA A N 1
ATOM 726 C CA . ALA A 1 101 ? -0.464 -0.389 -7.362 1.00 93.75 101 ALA A CA 1
ATOM 727 C C . ALA A 1 101 ? -0.356 0.004 -8.838 1.00 93.75 101 ALA A C 1
ATOM 729 O O . ALA A 1 101 ? -1.360 0.016 -9.557 1.00 93.75 101 ALA A O 1
ATOM 730 N N . TRP A 1 102 ? 0.855 0.326 -9.289 1.00 93.19 102 TRP A N 1
ATOM 731 C CA . TRP A 1 102 ? 1.140 0.566 -10.703 1.00 93.19 102 TRP A CA 1
ATOM 732 C C . TRP A 1 102 ? 1.783 -0.669 -11.320 1.00 93.19 102 TRP A C 1
ATOM 734 O O . TRP A 1 102 ? 2.852 -1.108 -10.893 1.00 93.19 102 TRP A O 1
ATOM 744 N N . GLU A 1 103 ? 1.141 -1.204 -12.347 1.00 90.19 103 GLU A N 1
ATOM 745 C CA . GLU A 1 103 ? 1.654 -2.283 -13.184 1.00 90.19 103 GLU A CA 1
ATOM 746 C C . GLU A 1 103 ? 2.109 -1.721 -14.541 1.00 90.19 103 GLU A C 1
ATOM 748 O O . GLU A 1 103 ? 2.213 -0.502 -14.719 1.00 90.19 103 GLU A O 1
ATOM 753 N N . GLU A 1 104 ? 2.454 -2.595 -15.488 1.00 89.25 104 GLU A N 1
ATOM 754 C CA . GLU A 1 104 ? 2.999 -2.178 -16.786 1.00 89.25 104 GLU A CA 1
ATOM 755 C C . GLU A 1 104 ? 1.982 -1.395 -17.630 1.00 89.25 104 GLU A C 1
ATOM 757 O O . GLU A 1 104 ? 2.330 -0.367 -18.211 1.00 89.25 104 GLU A O 1
ATOM 762 N N . ASP A 1 105 ? 0.727 -1.841 -17.654 1.00 90.50 105 ASP A N 1
ATOM 763 C CA . ASP A 1 105 ? -0.354 -1.321 -18.505 1.00 90.50 105 ASP A CA 1
ATOM 764 C C . ASP A 1 105 ? -1.609 -0.893 -17.722 1.00 90.50 105 ASP A C 1
ATOM 766 O O . ASP A 1 105 ? -2.563 -0.334 -18.278 1.00 90.50 105 ASP A O 1
ATOM 770 N N . ARG A 1 106 ? -1.616 -1.121 -16.407 1.00 92.06 106 ARG A N 1
ATOM 771 C CA . ARG A 1 106 ? -2.760 -0.847 -15.540 1.00 92.06 106 ARG A CA 1
ATOM 772 C C . ARG A 1 106 ? -2.353 -0.271 -14.199 1.00 92.06 106 ARG A C 1
ATOM 774 O O . ARG A 1 106 ? -1.239 -0.436 -13.708 1.00 92.06 106 ARG A O 1
ATOM 781 N N . ARG A 1 107 ? -3.308 0.424 -13.597 1.00 93.44 107 ARG A N 1
ATOM 782 C CA . ARG A 1 107 ? -3.237 0.937 -12.237 1.00 93.44 107 ARG A CA 1
ATOM 783 C C . ARG A 1 107 ? -4.423 0.383 -11.466 1.00 93.44 107 ARG A C 1
ATOM 785 O O . ARG A 1 107 ? -5.568 0.562 -11.888 1.00 93.44 107 ARG A O 1
ATOM 792 N N . ARG A 1 108 ? -4.146 -0.256 -10.334 1.00 94.56 108 ARG A N 1
ATOM 793 C CA . ARG A 1 108 ? -5.161 -0.759 -9.409 1.00 94.56 108 ARG A CA 1
ATOM 794 C C . ARG A 1 108 ? -5.194 0.133 -8.179 1.00 94.56 108 ARG A C 1
ATOM 796 O O . ARG A 1 108 ? -4.196 0.266 -7.478 1.00 94.56 108 ARG A O 1
ATOM 803 N N . GLU A 1 109 ? -6.335 0.764 -7.946 1.00 95.38 109 GLU A N 1
ATOM 804 C CA . GLU A 1 109 ? -6.606 1.539 -6.738 1.00 95.38 109 GLU A CA 1
ATOM 805 C C . GLU A 1 109 ? -7.542 0.733 -5.841 1.00 95.38 109 GLU A C 1
ATOM 807 O O . GLU A 1 109 ? -8.654 0.396 -6.243 1.00 95.38 109 GLU A O 1
ATOM 812 N N . SER A 1 110 ? -7.099 0.438 -4.626 1.00 94.62 110 SER A N 1
ATOM 813 C CA . SER A 1 110 ? -7.875 -0.268 -3.613 1.00 94.62 110 SER A CA 1
ATOM 814 C C . SER A 1 110 ? -8.129 0.653 -2.427 1.00 94.62 110 SER A C 1
ATOM 816 O O . SER A 1 110 ? -7.203 1.273 -1.910 1.00 94.62 110 SER A O 1
ATOM 818 N N . LEU A 1 111 ? -9.379 0.742 -1.987 1.00 92.56 111 LEU A N 1
ATOM 819 C CA . LEU A 1 111 ? -9.783 1.447 -0.776 1.00 92.56 111 LEU A CA 1
ATOM 820 C C . LEU A 1 111 ? -10.063 0.427 0.323 1.00 92.56 111 LEU A C 1
ATOM 822 O O . LEU A 1 111 ? -10.838 -0.509 0.117 1.00 92.56 111 LEU A O 1
ATOM 826 N N . LEU A 1 112 ? -9.438 0.621 1.481 1.00 89.88 112 LEU A N 1
ATOM 827 C CA . LEU A 1 112 ? -9.700 -0.154 2.685 1.00 89.88 112 LEU A CA 1
ATOM 828 C C . LEU A 1 112 ? -10.725 0.605 3.525 1.00 89.88 112 LEU A C 1
ATOM 830 O O . LEU A 1 112 ? -10.494 1.735 3.966 1.00 89.88 112 LEU A O 1
ATOM 834 N N . GLN A 1 113 ? -11.872 -0.029 3.736 1.00 84.06 113 GLN A N 1
ATOM 835 C CA . GLN A 1 113 ? -12.953 0.490 4.556 1.00 84.06 113 GLN A CA 1
ATOM 836 C C . GLN A 1 113 ? -13.095 -0.372 5.809 1.00 84.06 113 GLN A C 1
ATOM 838 O O . GLN A 1 113 ? -13.436 -1.553 5.719 1.00 84.06 113 GLN A O 1
ATOM 843 N N . LEU A 1 114 ? -12.890 0.225 6.985 1.00 79.06 114 LEU A N 1
ATOM 844 C CA . LEU A 1 114 ? -13.294 -0.406 8.239 1.00 79.06 114 LEU A CA 1
ATOM 845 C C . LEU A 1 114 ? -14.823 -0.439 8.336 1.00 79.06 114 LEU A C 1
ATOM 847 O O . LEU A 1 114 ? -15.507 0.556 8.091 1.00 79.06 114 LEU A O 1
ATOM 851 N N . SER A 1 115 ? -15.361 -1.598 8.701 1.00 75.44 115 SER A N 1
ATOM 852 C CA . SER A 1 115 ? -16.784 -1.815 8.949 1.00 75.44 115 SER A CA 1
ATOM 853 C C . SER A 1 115 ? -16.977 -2.648 10.214 1.00 75.44 115 SER A C 1
ATOM 855 O O . SER A 1 115 ? -16.027 -3.230 10.731 1.00 75.44 115 SER A O 1
ATOM 857 N N . ARG A 1 116 ? -18.216 -2.730 10.713 1.00 70.19 116 ARG A N 1
ATOM 858 C CA . ARG A 1 116 ? -18.547 -3.547 11.895 1.00 70.19 116 ARG A CA 1
ATOM 859 C C . ARG A 1 116 ? -18.239 -5.034 11.712 1.00 70.19 116 ARG A C 1
ATOM 861 O O . ARG A 1 116 ? -17.909 -5.690 12.687 1.00 70.19 116 ARG A O 1
ATOM 868 N N . ASP A 1 117 ? -18.325 -5.527 10.479 1.00 71.62 117 ASP A N 1
ATOM 869 C CA . ASP A 1 117 ? -18.107 -6.939 10.144 1.00 71.62 117 ASP A CA 1
ATOM 870 C C . ASP A 1 117 ? -16.631 -7.249 9.831 1.00 71.62 117 ASP A C 1
ATOM 872 O O . ASP A 1 117 ? -16.310 -8.356 9.409 1.00 71.62 117 ASP A O 1
ATOM 876 N N . GLY A 1 118 ? -15.740 -6.259 9.967 1.00 77.06 118 GLY A N 1
ATOM 877 C CA . GLY A 1 118 ? -14.330 -6.352 9.597 1.00 77.06 118 GLY A CA 1
ATOM 878 C C . GLY A 1 118 ? -13.935 -5.354 8.510 1.00 77.06 118 GLY A C 1
ATOM 879 O O . GLY A 1 118 ? -14.637 -4.375 8.233 1.00 77.06 118 GLY A O 1
ATOM 880 N N . ILE A 1 119 ? -12.785 -5.591 7.887 1.00 84.69 119 ILE A N 1
ATOM 881 C CA . ILE A 1 119 ? -12.198 -4.686 6.897 1.00 84.69 119 ILE A CA 1
ATOM 882 C C . ILE A 1 119 ? -12.584 -5.143 5.500 1.00 84.69 119 ILE A C 1
ATOM 884 O O . ILE A 1 119 ? -12.372 -6.291 5.119 1.00 84.69 119 ILE A O 1
ATOM 888 N N . ARG A 1 120 ? -13.160 -4.226 4.724 1.00 85.69 120 ARG A N 1
ATOM 889 C CA . ARG A 1 120 ? -13.568 -4.467 3.341 1.00 85.69 120 ARG A CA 1
ATOM 890 C C . ARG A 1 120 ? -12.589 -3.786 2.399 1.00 85.69 120 ARG A C 1
ATOM 892 O O . ARG A 1 120 ? -12.239 -2.624 2.598 1.00 85.69 120 ARG A O 1
ATOM 899 N N . VAL A 1 121 ? -12.191 -4.498 1.351 1.00 89.50 121 VAL A N 1
ATOM 900 C CA . VAL A 1 121 ? -11.345 -3.964 0.282 1.00 89.50 121 VAL A CA 1
ATOM 901 C C . VAL A 1 121 ? -12.203 -3.760 -0.957 1.00 89.50 121 VAL A C 1
ATOM 903 O O . VAL A 1 121 ? -12.799 -4.706 -1.469 1.00 89.50 121 VAL A O 1
ATOM 906 N N . VAL A 1 122 ? -12.269 -2.525 -1.448 1.00 89.88 122 VAL A N 1
ATOM 907 C CA . VAL A 1 122 ? -12.938 -2.192 -2.710 1.00 89.88 122 VAL A CA 1
ATOM 908 C C . VAL A 1 122 ? -11.876 -1.764 -3.707 1.00 89.88 122 VAL A C 1
ATOM 910 O O . VAL A 1 122 ? -11.220 -0.746 -3.509 1.00 89.88 122 VAL A O 1
ATOM 913 N N . ALA A 1 123 ? -11.703 -2.541 -4.774 1.00 92.06 123 ALA A N 1
ATOM 914 C CA . ALA A 1 123 ? -10.690 -2.287 -5.789 1.00 92.06 123 ALA A CA 1
ATOM 915 C C . ALA A 1 123 ? -11.307 -1.810 -7.105 1.00 92.06 123 ALA A C 1
ATOM 917 O O . ALA A 1 123 ? -12.364 -2.278 -7.531 1.00 92.06 123 ALA A O 1
ATOM 918 N N . ARG A 1 124 ? -10.602 -0.901 -7.772 1.00 93.50 124 ARG A N 1
ATOM 919 C CA . ARG A 1 124 ? -10.886 -0.452 -9.128 1.00 93.50 124 ARG A CA 1
ATOM 920 C C . ARG A 1 124 ? -9.614 -0.519 -9.957 1.00 93.50 124 ARG A C 1
ATOM 922 O O . ARG A 1 124 ? -8.596 0.072 -9.603 1.00 93.50 124 ARG A O 1
ATOM 929 N N . GLU A 1 125 ? -9.706 -1.182 -11.099 1.00 94.94 125 GLU A N 1
ATOM 930 C CA . GLU A 1 125 ? -8.656 -1.162 -12.11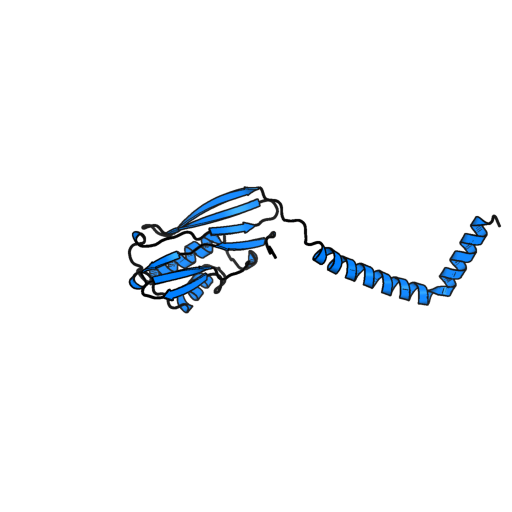3 1.00 94.94 125 GLU A CA 1
ATOM 931 C C . GLU A 1 125 ? -8.940 -0.073 -13.148 1.00 94.94 125 GLU A C 1
ATOM 933 O O . GLU A 1 125 ? -10.088 0.283 -13.437 1.00 94.94 125 GLU A O 1
ATOM 938 N N . SER A 1 126 ? -7.884 0.530 -13.676 1.00 92.44 126 SER A N 1
ATOM 939 C CA . SER A 1 126 ? -7.964 1.505 -14.759 1.00 92.44 126 SER A CA 1
ATOM 940 C C . SER A 1 126 ? -6.728 1.390 -15.647 1.00 92.44 126 SER A C 1
ATOM 942 O O . SER A 1 126 ? -5.643 1.105 -15.131 1.00 92.44 126 SER A O 1
ATOM 944 N N . PRO A 1 127 ? -6.864 1.619 -16.964 1.00 91.62 127 PRO A N 1
ATOM 945 C CA . PRO A 1 127 ? -5.716 1.644 -17.858 1.00 91.62 127 PRO A CA 1
ATOM 946 C C . PRO A 1 127 ? -4.742 2.741 -17.425 1.00 91.62 127 PRO A C 1
ATOM 948 O O . PRO A 1 127 ? -5.149 3.811 -16.960 1.00 91.62 127 PRO A O 1
ATOM 951 N N . TRP A 1 128 ? -3.451 2.467 -17.572 1.00 89.31 128 TRP A N 1
ATOM 952 C CA . TRP A 1 128 ? -2.379 3.376 -17.190 1.00 89.31 128 TRP A CA 1
ATOM 953 C C . TRP A 1 128 ? -1.228 3.272 -18.184 1.00 89.31 128 TRP A C 1
ATOM 955 O O . TRP A 1 128 ? -0.998 2.238 -18.802 1.00 89.31 128 TRP A O 1
ATOM 965 N N . SER A 1 129 ? -0.488 4.362 -18.344 1.00 86.62 129 SER A N 1
ATOM 966 C CA . SER A 1 129 ? 0.765 4.358 -19.089 1.00 86.62 129 SER A CA 1
ATOM 967 C C . SER A 1 129 ? 1.851 4.945 -18.199 1.00 86.62 129 SER A C 1
ATOM 969 O O . SER A 1 129 ? 1.640 6.025 -17.638 1.00 86.62 129 SER A O 1
ATOM 971 N N . PRO A 1 130 ? 2.996 4.259 -18.040 1.00 80.75 130 PRO A N 1
ATOM 972 C CA . PRO A 1 130 ? 4.052 4.734 -17.165 1.00 80.75 130 PRO A CA 1
ATOM 973 C C . PRO A 1 130 ? 4.588 6.082 -17.661 1.00 80.75 130 PRO A C 1
ATOM 975 O O . PRO A 1 130 ? 4.678 6.301 -18.876 1.00 80.75 130 PRO A O 1
ATOM 978 N N . PRO A 1 131 ? 4.966 6.997 -16.749 1.00 77.94 131 PRO A N 1
ATOM 979 C CA . PRO A 1 131 ? 5.603 8.237 -17.150 1.00 77.94 131 PRO A CA 1
ATOM 980 C C . PRO A 1 131 ? 6.882 7.916 -17.936 1.00 77.94 131 PRO A C 1
ATOM 982 O O . PRO A 1 131 ? 7.593 6.961 -17.598 1.00 77.94 131 PRO A O 1
ATOM 985 N N . PRO A 1 132 ? 7.202 8.693 -18.987 1.00 71.12 132 PRO A N 1
ATOM 986 C CA . PRO A 1 132 ? 8.423 8.472 -19.739 1.00 71.12 132 PRO A CA 1
ATOM 987 C C . PRO A 1 132 ? 9.626 8.559 -18.789 1.00 71.12 132 PRO A C 1
ATOM 989 O O . PRO A 1 132 ? 9.640 9.419 -17.900 1.00 71.12 132 PRO A O 1
ATOM 992 N N . PRO A 1 133 ? 10.641 7.695 -18.958 1.00 67.62 133 PRO A N 1
ATOM 993 C CA . PRO A 1 133 ? 11.789 7.666 -18.065 1.00 67.62 133 PRO A CA 1
ATOM 994 C C . PRO A 1 133 ? 12.437 9.051 -17.979 1.00 67.62 133 PRO A C 1
ATOM 996 O O . PRO A 1 133 ? 12.604 9.740 -18.991 1.00 67.62 133 PRO A O 1
ATOM 999 N N . GLU A 1 134 ? 12.822 9.470 -16.768 1.00 70.88 134 GLU A N 1
ATOM 1000 C CA . GLU A 1 134 ? 13.447 10.777 -16.568 1.00 70.88 134 GLU A CA 1
ATOM 1001 C C . GLU A 1 134 ? 14.665 10.922 -17.493 1.00 70.88 134 GLU A C 1
ATOM 1003 O O . GLU A 1 134 ? 15.578 10.091 -17.465 1.00 70.88 134 GLU A O 1
ATOM 1008 N N . ARG A 1 135 ? 14.729 12.012 -18.274 1.00 66.94 135 ARG A N 1
ATOM 1009 C CA . ARG A 1 135 ? 15.828 12.285 -19.227 1.00 66.94 135 ARG A CA 1
ATOM 1010 C C . ARG A 1 135 ? 17.217 12.178 -18.587 1.00 66.94 135 ARG A C 1
ATOM 1012 O O . ARG A 1 135 ? 18.170 11.767 -19.243 1.00 66.94 135 ARG A O 1
ATOM 1019 N N . ARG A 1 136 ? 17.335 12.509 -17.295 1.00 64.19 136 ARG A N 1
ATOM 1020 C CA . ARG A 1 136 ? 18.578 12.384 -16.514 1.00 64.19 136 ARG A CA 1
ATOM 1021 C C . ARG A 1 136 ? 19.027 10.931 -16.339 1.00 64.19 136 ARG A C 1
ATOM 1023 O O . ARG A 1 136 ? 20.224 10.664 -16.396 1.00 64.19 136 ARG A O 1
ATOM 1030 N N . SER A 1 137 ? 18.094 9.994 -16.169 1.00 64.50 137 SER A N 1
ATOM 1031 C CA . SER A 1 137 ? 18.402 8.562 -16.069 1.00 64.50 137 SER A CA 1
ATOM 1032 C C . SER A 1 137 ? 18.923 8.006 -17.399 1.00 64.50 137 SER A C 1
ATOM 1034 O O . SER A 1 137 ? 19.919 7.282 -17.411 1.00 64.50 137 SER A O 1
ATOM 1036 N N . LEU A 1 138 ? 18.330 8.437 -18.521 1.00 66.31 138 LEU A N 1
ATOM 1037 C CA . LEU A 1 138 ? 18.789 8.102 -19.870 1.00 66.31 138 LEU A CA 1
ATOM 1038 C C . LEU A 1 138 ? 20.191 8.667 -20.120 1.00 66.31 138 LEU A C 1
ATOM 1040 O O . LEU A 1 138 ? 21.087 7.923 -20.503 1.00 66.31 138 LEU A O 1
ATOM 1044 N N . LEU A 1 139 ? 20.416 9.951 -19.827 1.00 73.44 139 LEU A N 1
ATOM 1045 C CA . LEU A 1 139 ? 21.732 10.584 -19.965 1.00 73.44 139 LEU A CA 1
ATOM 1046 C C . LEU A 1 139 ? 22.802 9.911 -19.102 1.00 73.44 139 LEU A C 1
ATOM 1048 O O . LEU A 1 139 ? 23.930 9.770 -19.552 1.00 73.44 139 LEU A O 1
ATOM 1052 N N . ARG A 1 140 ? 22.475 9.454 -17.890 1.00 73.62 140 ARG A N 1
ATOM 1053 C CA . ARG A 1 140 ? 23.434 8.740 -17.036 1.00 73.62 140 ARG A CA 1
ATOM 1054 C C . ARG A 1 140 ? 23.745 7.342 -17.574 1.00 73.62 140 ARG A C 1
ATOM 1056 O O . ARG A 1 140 ? 24.911 6.958 -17.630 1.00 73.62 140 ARG A O 1
ATOM 1063 N N . ARG A 1 141 ? 22.717 6.593 -17.992 1.00 72.06 141 ARG A N 1
ATOM 1064 C CA . ARG A 1 141 ? 22.864 5.224 -18.508 1.00 72.06 141 ARG A CA 1
ATOM 1065 C C . ARG A 1 141 ? 23.597 5.205 -19.847 1.00 72.06 141 ARG A C 1
ATOM 1067 O O . ARG A 1 141 ? 24.575 4.482 -19.998 1.00 72.06 141 ARG A O 1
ATOM 1074 N N . TYR A 1 142 ? 23.165 6.031 -20.795 1.00 79.94 142 TYR A N 1
ATOM 1075 C CA . TYR A 1 142 ? 23.788 6.124 -22.114 1.00 79.94 142 TYR A CA 1
ATOM 1076 C C . TYR A 1 142 ? 25.059 6.969 -22.111 1.00 79.94 142 TYR A C 1
ATOM 1078 O O . TYR A 1 142 ? 25.947 6.707 -22.912 1.00 79.94 142 TYR A O 1
ATOM 1086 N N . GLY A 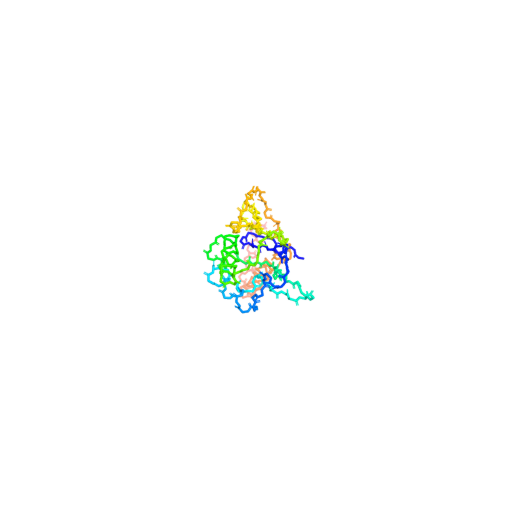1 143 ? 25.199 7.924 -21.190 1.00 79.19 143 GLY A N 1
ATOM 1087 C CA . GLY A 1 143 ? 26.427 8.700 -21.024 1.00 79.19 143 GLY A CA 1
ATOM 1088 C C . GLY A 1 143 ? 27.598 7.840 -20.563 1.00 79.19 143 GLY A C 1
ATOM 1089 O O . GLY A 1 143 ? 28.693 7.989 -21.092 1.00 79.19 143 GLY A O 1
ATOM 1090 N N . LEU A 1 144 ? 27.371 6.886 -19.650 1.00 82.12 144 LEU A N 1
ATOM 1091 C CA . LEU A 1 144 ? 28.408 5.928 -19.259 1.00 82.12 144 LEU A CA 1
ATOM 1092 C C . LEU A 1 144 ? 28.806 5.021 -20.430 1.00 82.12 144 LEU A C 1
ATOM 1094 O O . LEU A 1 144 ? 29.992 4.815 -20.663 1.00 82.12 144 LEU A O 1
ATOM 1098 N N . ILE A 1 145 ? 27.829 4.518 -21.191 1.00 84.81 145 ILE A N 1
ATOM 1099 C CA . ILE A 1 145 ? 28.092 3.699 -22.383 1.00 84.81 145 ILE A CA 1
ATOM 1100 C C . ILE A 1 145 ? 28.889 4.507 -23.416 1.00 84.81 145 ILE A C 1
ATOM 1102 O O . ILE A 1 145 ? 29.908 4.033 -23.906 1.00 84.81 145 ILE A O 1
ATOM 1106 N N . ALA A 1 146 ? 28.476 5.743 -23.706 1.00 85.00 146 ALA A N 1
ATOM 1107 C CA . ALA A 1 146 ? 29.171 6.627 -24.635 1.00 85.00 146 ALA A CA 1
ATOM 1108 C C . ALA A 1 146 ? 30.598 6.951 -24.168 1.00 85.00 146 ALA A C 1
ATOM 1110 O O . ALA A 1 146 ? 31.520 6.942 -24.979 1.00 85.00 146 ALA A O 1
ATOM 1111 N N . LEU A 1 147 ? 30.802 7.176 -22.866 1.00 87.19 147 LEU A N 1
ATOM 1112 C CA . LEU A 1 147 ? 32.125 7.397 -22.285 1.00 87.19 147 LEU A CA 1
ATOM 1113 C C . LEU A 1 147 ? 33.015 6.156 -22.428 1.00 87.19 147 LEU A C 1
ATOM 1115 O O . LEU A 1 147 ? 34.161 6.276 -22.853 1.00 87.19 147 LEU A O 1
ATOM 1119 N N . LEU A 1 148 ? 32.490 4.966 -22.123 1.00 86.31 148 LEU A N 1
ATOM 1120 C CA . LEU A 1 148 ? 33.219 3.704 -22.276 1.00 86.31 148 LEU A CA 1
ATOM 1121 C C . LEU A 1 148 ? 33.581 3.434 -23.740 1.00 86.31 148 LEU A C 1
ATOM 1123 O O . LEU A 1 148 ? 34.702 3.019 -24.020 1.00 86.31 148 LEU A O 1
ATOM 1127 N N . LEU A 1 149 ? 32.675 3.728 -24.677 1.00 88.31 149 LEU A N 1
ATOM 1128 C CA . LEU A 1 149 ? 32.945 3.632 -26.112 1.00 88.31 149 LEU A CA 1
ATOM 1129 C C . LEU A 1 149 ? 33.992 4.653 -26.572 1.00 88.31 149 LEU A C 1
ATOM 1131 O O . LEU A 1 149 ? 34.854 4.309 -27.373 1.00 88.31 149 LEU A O 1
ATOM 1135 N N . ALA A 1 150 ? 33.962 5.882 -26.056 1.00 85.81 150 ALA A N 1
ATOM 1136 C CA . ALA A 1 150 ? 34.945 6.907 -26.395 1.00 85.81 150 ALA A CA 1
ATOM 1137 C C . ALA A 1 150 ? 36.345 6.561 -25.863 1.00 85.81 150 ALA A C 1
ATOM 1139 O O . ALA A 1 150 ? 37.329 6.705 -26.586 1.00 85.81 150 ALA A O 1
ATOM 1140 N N . VAL A 1 151 ? 36.443 6.062 -24.626 1.00 87.88 151 VAL A N 1
ATOM 1141 C CA . VAL A 1 151 ? 37.719 5.644 -24.025 1.00 87.88 151 VAL A CA 1
ATOM 1142 C C . VAL A 1 151 ? 38.238 4.368 -24.685 1.00 87.88 151 VAL A C 1
ATOM 1144 O O . VAL A 1 151 ? 39.397 4.328 -25.084 1.00 87.88 151 VAL A O 1
ATOM 1147 N N . GLY A 1 152 ? 37.394 3.347 -24.848 1.00 84.88 152 GLY A N 1
ATOM 1148 C CA . GLY A 1 152 ? 37.770 2.088 -25.494 1.00 84.88 152 GLY A CA 1
ATOM 1149 C C . GLY A 1 152 ? 38.128 2.279 -26.968 1.00 84.88 152 GLY A C 1
ATOM 1150 O O . GLY A 1 152 ? 39.180 1.828 -27.413 1.00 84.88 152 GLY A O 1
ATOM 1151 N N . GLY A 1 153 ? 37.306 3.027 -27.707 1.00 85.50 153 GLY A N 1
ATOM 1152 C CA . GLY A 1 153 ? 37.571 3.395 -29.096 1.00 85.50 153 GLY A CA 1
ATOM 1153 C C . GLY A 1 153 ? 38.826 4.254 -29.235 1.00 85.50 153 GLY A C 1
ATOM 1154 O O . GLY A 1 153 ? 39.658 3.979 -30.095 1.00 85.50 153 GLY A O 1
ATOM 1155 N N . GLY A 1 154 ? 39.017 5.241 -28.356 1.00 82.19 154 GLY A N 1
ATOM 1156 C CA . GLY A 1 154 ? 40.215 6.082 -28.325 1.00 82.19 154 GLY A CA 1
ATOM 1157 C C . GLY A 1 154 ? 41.490 5.302 -27.999 1.00 82.19 154 GLY A C 1
ATOM 1158 O O . GLY A 1 154 ? 42.511 5.498 -28.656 1.00 82.19 154 GLY A O 1
ATOM 1159 N N . ALA A 1 155 ? 41.433 4.375 -27.041 1.00 84.62 155 ALA A N 1
ATOM 1160 C CA . ALA A 1 155 ? 42.549 3.497 -26.697 1.00 84.62 155 ALA A CA 1
ATOM 1161 C C . ALA A 1 155 ? 42.897 2.544 -27.850 1.00 84.62 155 ALA A C 1
ATOM 1163 O O . ALA A 1 155 ? 44.072 2.391 -28.184 1.00 84.62 155 ALA A O 1
ATOM 1164 N N . TRP A 1 156 ? 41.888 1.965 -28.506 1.00 85.69 156 TRP A N 1
ATOM 1165 C CA . TRP A 1 156 ? 42.082 1.104 -29.672 1.00 85.69 156 TRP A CA 1
ATOM 1166 C C . TRP A 1 156 ? 42.704 1.867 -30.850 1.00 85.69 156 TRP A C 1
ATOM 1168 O O . TRP A 1 156 ? 43.704 1.416 -31.410 1.00 85.69 156 TRP A O 1
ATOM 1178 N N . LEU A 1 157 ? 42.182 3.061 -31.162 1.00 81.69 157 LEU A N 1
ATOM 1179 C CA . LEU A 1 157 ? 42.727 3.976 -32.174 1.00 81.69 157 LEU A CA 1
ATOM 1180 C C . LEU A 1 157 ? 44.167 4.387 -31.868 1.00 81.69 157 LEU A C 1
ATOM 1182 O O . LEU A 1 157 ? 44.982 4.512 -32.780 1.00 81.69 157 LEU A O 1
ATOM 1186 N N . PHE A 1 158 ? 44.494 4.602 -30.594 1.00 80.81 158 PHE A N 1
ATOM 1187 C CA . PHE A 1 158 ? 45.850 4.940 -30.183 1.00 80.81 158 PHE A CA 1
ATOM 1188 C C . PHE A 1 158 ? 46.811 3.760 -30.368 1.00 80.81 158 PHE A C 1
ATOM 1190 O O . PHE A 1 158 ? 47.911 3.951 -30.892 1.00 80.81 158 PHE A O 1
ATOM 1197 N N . GLN A 1 159 ? 46.391 2.547 -29.996 1.00 84.19 159 GLN A N 1
ATOM 1198 C CA . GLN A 1 159 ? 47.180 1.325 -30.176 1.00 84.19 159 GLN A CA 1
ATOM 1199 C C . GLN A 1 159 ? 47.405 0.997 -31.661 1.00 84.19 159 GLN A C 1
ATOM 1201 O O . GLN A 1 159 ? 48.532 0.705 -32.050 1.00 84.19 159 GLN A O 1
ATOM 1206 N N . HIS A 1 160 ? 46.383 1.153 -32.507 1.00 84.50 160 HIS A N 1
ATOM 1207 C CA . HIS A 1 160 ? 46.420 0.795 -33.935 1.00 84.50 160 HIS A CA 1
ATOM 1208 C C . HIS A 1 160 ? 46.603 2.016 -34.849 1.00 84.50 160 HIS A C 1
ATOM 1210 O O . HIS A 1 160 ? 46.248 2.014 -36.026 1.00 84.50 160 HIS A O 1
ATOM 1216 N N . ARG A 1 161 ? 47.185 3.099 -34.320 1.00 82.38 161 ARG A N 1
ATOM 1217 C CA . ARG A 1 161 ? 47.326 4.386 -35.024 1.00 82.38 161 ARG A CA 1
ATOM 1218 C C . ARG A 1 161 ? 48.055 4.300 -36.369 1.00 82.38 161 ARG A C 1
ATOM 1220 O O . ARG A 1 161 ? 47.838 5.156 -37.224 1.00 82.38 161 ARG A O 1
ATOM 1227 N N . GLN A 1 162 ? 48.956 3.329 -36.535 1.00 83.38 162 GLN A N 1
ATOM 1228 C CA . GLN A 1 162 ? 49.687 3.112 -37.788 1.00 83.38 162 GLN A CA 1
ATOM 1229 C C . GLN A 1 162 ? 48.795 2.431 -38.825 1.00 83.38 162 GLN A C 1
ATOM 1231 O O . GLN A 1 162 ? 48.595 3.001 -39.890 1.00 83.38 162 GLN A O 1
ATOM 1236 N N . GLU A 1 163 ? 48.150 1.321 -38.466 1.00 84.38 163 GLU A N 1
ATOM 1237 C CA . GLU A 1 163 ? 47.192 0.620 -39.330 1.00 84.38 163 GLU A CA 1
ATOM 1238 C C . GLU A 1 163 ? 46.045 1.532 -39.773 1.00 84.38 163 GLU A C 1
ATOM 1240 O O . GLU A 1 163 ? 45.694 1.568 -40.948 1.00 84.38 163 GLU A O 1
ATOM 1245 N N . VAL A 1 164 ? 45.513 2.356 -38.865 1.00 79.44 164 VAL A N 1
ATOM 1246 C CA . VAL A 1 164 ? 44.471 3.338 -39.201 1.00 79.44 164 VAL A CA 1
ATOM 1247 C C . VAL A 1 164 ? 44.996 4.411 -40.160 1.00 79.44 164 VAL A C 1
ATOM 1249 O O . VAL A 1 164 ? 44.279 4.824 -41.070 1.00 79.44 164 VAL A O 1
ATOM 1252 N N . ARG A 1 165 ? 46.244 4.873 -40.003 1.00 80.50 165 ARG A N 1
ATOM 1253 C CA . ARG A 1 165 ? 46.856 5.827 -40.947 1.00 80.50 165 ARG A CA 1
ATOM 1254 C C . ARG A 1 165 ? 47.077 5.206 -42.318 1.00 80.50 165 ARG A C 1
ATOM 1256 O O . ARG A 1 165 ? 46.856 5.889 -43.316 1.00 80.50 165 ARG A O 1
ATOM 1263 N N . ASP A 1 166 ? 47.503 3.955 -42.363 1.00 85.94 166 ASP A N 1
ATOM 1264 C CA . ASP A 1 166 ? 47.762 3.250 -43.612 1.00 85.94 166 ASP A CA 1
ATOM 1265 C C . ASP A 1 166 ? 46.451 2.918 -44.333 1.00 85.94 166 ASP A C 1
ATOM 1267 O O . ASP A 1 166 ? 46.348 3.157 -45.535 1.00 85.94 166 ASP A O 1
ATOM 1271 N N . LEU A 1 167 ? 45.398 2.551 -43.594 1.00 82.31 167 LEU A N 1
ATOM 1272 C CA . LEU A 1 167 ? 44.034 2.443 -44.112 1.00 82.31 167 LEU A CA 1
ATOM 1273 C C . LEU A 1 167 ? 43.554 3.777 -44.706 1.00 82.31 167 LEU A C 1
ATOM 1275 O O . LEU A 1 167 ? 43.070 3.816 -45.834 1.00 82.31 167 LEU A O 1
ATOM 1279 N N . TRP A 1 168 ? 43.728 4.894 -43.991 1.00 83.75 168 TRP A N 1
ATOM 1280 C CA . TRP A 1 168 ? 43.327 6.215 -44.490 1.00 83.75 168 TRP A CA 1
ATOM 1281 C C . TRP A 1 168 ? 44.110 6.658 -45.728 1.00 83.75 168 TRP A C 1
ATOM 1283 O O . TRP A 1 168 ? 43.548 7.335 -46.589 1.00 83.75 168 TRP A O 1
ATOM 1293 N N . ARG A 1 169 ? 45.392 6.295 -45.836 1.00 85.56 169 ARG A N 1
ATOM 1294 C CA . ARG A 1 169 ? 46.197 6.540 -47.040 1.00 85.56 169 ARG A CA 1
ATOM 1295 C C . ARG A 1 169 ? 45.715 5.693 -48.211 1.00 85.56 169 ARG A C 1
ATOM 1297 O O . ARG A 1 169 ? 45.540 6.247 -49.287 1.00 85.56 169 ARG A O 1
ATOM 1304 N N . ALA A 1 170 ? 45.448 4.407 -47.989 1.00 83.75 170 ALA A N 1
ATOM 1305 C CA . ALA A 1 170 ? 44.933 3.500 -49.012 1.00 83.75 170 ALA A CA 1
ATOM 1306 C C . ALA A 1 170 ? 43.554 3.943 -49.527 1.00 83.75 170 ALA A C 1
ATOM 1308 O O . ALA A 1 170 ? 43.342 4.019 -50.731 1.00 83.75 170 ALA A O 1
ATOM 1309 N N . VAL A 1 171 ? 42.643 4.338 -48.630 1.00 85.19 171 VAL A N 1
ATOM 1310 C CA . VAL A 1 171 ? 41.330 4.894 -49.001 1.00 85.19 171 VAL A CA 1
ATOM 1311 C C . VAL A 1 171 ? 41.482 6.181 -49.811 1.00 85.19 171 VAL A C 1
ATOM 1313 O O . VAL A 1 171 ? 40.776 6.380 -50.796 1.00 85.19 171 VAL A O 1
ATOM 1316 N N . ARG A 1 172 ? 42.406 7.063 -49.415 1.00 84.81 172 ARG A N 1
ATOM 1317 C CA . ARG A 1 172 ? 42.639 8.329 -50.118 1.00 84.81 172 ARG A CA 1
ATOM 1318 C C . ARG A 1 172 ? 43.276 8.119 -51.494 1.00 84.81 172 ARG A C 1
ATOM 1320 O O . ARG A 1 172 ? 42.905 8.831 -52.417 1.00 84.81 172 ARG A O 1
ATOM 1327 N N . ALA A 1 173 ? 44.186 7.156 -51.628 1.00 82.31 173 ALA A N 1
ATOM 1328 C CA . ALA A 1 173 ? 44.756 6.751 -52.912 1.00 82.31 173 ALA A CA 1
ATOM 1329 C C . ALA A 1 173 ? 43.676 6.156 -53.832 1.00 82.31 173 ALA A C 1
ATOM 1331 O O . ALA A 1 173 ? 43.528 6.600 -54.963 1.00 82.31 173 ALA A O 1
ATOM 1332 N N . TRP A 1 174 ? 42.823 5.274 -53.297 1.00 80.19 174 TRP A N 1
ATOM 1333 C CA . TRP A 1 174 ? 41.688 4.705 -54.030 1.00 80.19 174 TRP A CA 1
ATOM 1334 C C . TRP A 1 174 ? 40.690 5.774 -54.514 1.00 80.19 174 TRP A C 1
ATOM 1336 O O . TRP A 1 174 ? 40.188 5.698 -55.631 1.00 80.19 174 TRP A O 1
ATOM 1346 N N . TRP A 1 175 ? 40.432 6.815 -53.712 1.00 76.88 175 TRP A N 1
ATOM 1347 C CA . TRP A 1 175 ? 39.609 7.964 -54.130 1.00 76.88 175 TRP A CA 1
ATOM 1348 C C . TRP A 1 175 ? 40.296 8.883 -55.147 1.00 76.88 175 TRP A C 1
ATOM 1350 O O . TRP A 1 175 ? 39.606 9.596 -55.874 1.00 76.88 175 TRP A O 1
ATOM 1360 N N . ALA A 1 176 ? 41.629 8.903 -55.186 1.00 81.00 176 ALA A N 1
ATOM 1361 C CA . ALA A 1 176 ? 42.404 9.710 -56.125 1.00 81.00 176 ALA A CA 1
ATOM 1362 C C . ALA A 1 176 ? 42.545 9.054 -57.512 1.00 81.00 176 ALA A C 1
ATOM 1364 O O . ALA A 1 176 ? 42.930 9.745 -58.453 1.00 81.00 176 ALA A O 1
ATOM 1365 N N . GLY A 1 177 ? 42.165 7.778 -57.652 1.00 70.75 177 GLY A N 1
ATOM 1366 C CA . GLY A 1 177 ? 42.122 7.071 -58.934 1.00 70.75 177 GLY A CA 1
ATOM 1367 C C . GLY A 1 177 ? 43.431 6.401 -59.360 1.00 70.75 177 GLY A C 1
ATOM 1368 O O . GLY A 1 177 ? 43.589 6.163 -60.556 1.00 70.75 177 GLY A O 1
ATOM 1369 N N . ASP A 1 178 ? 44.328 6.104 -58.413 1.00 56.09 178 ASP A N 1
ATOM 1370 C CA . ASP A 1 178 ? 45.483 5.210 -58.616 1.00 56.09 178 ASP A CA 1
ATOM 1371 C C . ASP A 1 178 ? 45.112 3.731 -58.392 1.00 56.09 178 ASP A C 1
ATOM 1373 O O . ASP A 1 178 ? 44.315 3.443 -57.462 1.00 56.09 178 ASP A O 1
#

Radius of gyration: 28.37 Å; chains: 1; bounding box: 68×25×83 Å

Foldseek 3Di:
DPPDDAQKKDKFDKKKAFVQLPPDDLVLLLVLLVVLQHHSQQWGWDDDDRMIMIGGDPDIDGNVSGPDPRQSSNQRSVQVRCVVSVGPACPRMDFFIWMWHDHQFKIKIWGWDQHRVGIDIDIDMDTDHGDDPDVVVVCVVVVVVVVCCCVVVVVVCVVCVPVVVVVVVVVVVVVVPD

pLDDT: mean 83.47, std 10.34, range [45.69, 95.38]

Secondary structure (DSSP, 8-state):
-----TTEEEEE--EEEEGGG----HHHHHHHHHHTTS-TTSEEEEEETTEEEEEEPSS-EEGGG-SS-HHHHHHHHHHHHHHHHTPPPGGG-EE--EEEEE-SSEEEEEEEEEETTEEEEEEEEEE--PPPPPHHHHHHHHHHHHHHHHHHHHHHHHHTHHHHHHHHHHHHHHHHT-